Protein AF-A0A3S4ITS9-F1 (afdb_monomer)

Mean predicted aligned error: 5.32 Å

Organism: Salmonella enterica I (NCBI:txid59201)

pLDDT: mean 90.44, std 9.32, range [57.53, 98.0]

Sequence (82 aa):
MPAGCIETLSASLSRQLTVDYDYVWFVPSGAVKEDLRQATLVSLPVPTQSAGEPIGILTRVDIPLSTGAQMLIAAIRKSMPL

Foldseek 3Di:
DDPPDDDDPDPVVLLCCVQVHVDDDDDDCVSCVVCCVVVSDDDDPDDDPDDDDDDDDDDDPPDDDDPVRVVVRVVVVVPDDD

Secondary structure (DSSP, 8-state):
--TT----S-HHHHHHHHHHSS------GGGGHHHHHTTSS----PPP-SPPPPP-----SSSPPPHHHHHHHHHHHHHS--

Structure (mmCIF, N/CA/C/O backbone):
data_AF-A0A3S4ITS9-F1
#
_entry.id   AF-A0A3S4ITS9-F1
#
loop_
_atom_site.group_PDB
_atom_site.id
_atom_site.type_symbol
_atom_site.label_atom_id
_atom_site.label_alt_id
_atom_site.label_comp_id
_atom_site.label_asym_id
_atom_site.label_entity_id
_atom_site.label_seq_id
_atom_site.pdbx_PDB_ins_code
_atom_site.Cartn_x
_atom_site.Cartn_y
_atom_site.Cartn_z
_atom_site.occupancy
_atom_site.B_iso_or_equiv
_atom_site.auth_seq_id
_atom_site.auth_comp_id
_atom_site.auth_asym_id
_atom_site.auth_atom_id
_atom_site.pdbx_PDB_model_num
ATOM 1 N N . MET A 1 1 ? -17.711 14.877 4.105 1.00 75.75 1 MET A N 1
ATOM 2 C CA . MET A 1 1 ? -17.247 13.695 4.862 1.00 75.75 1 MET A CA 1
ATOM 3 C C . MET A 1 1 ? -17.808 13.728 6.276 1.00 75.75 1 MET A C 1
ATOM 5 O O . MET A 1 1 ? -18.183 14.814 6.710 1.00 75.75 1 MET A O 1
ATOM 9 N N . PRO 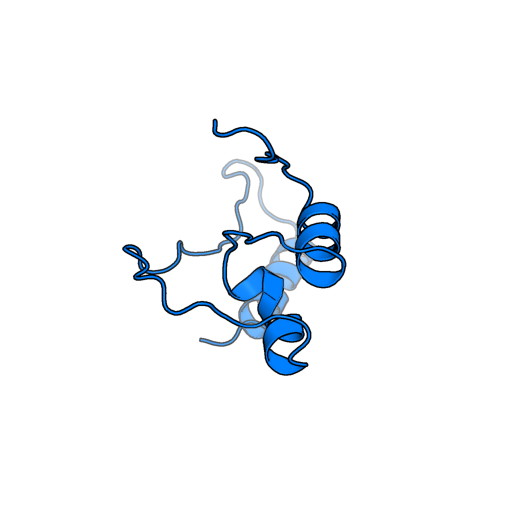A 1 2 ? -17.882 12.587 6.985 1.00 85.81 2 PRO A N 1
ATOM 10 C CA . PRO A 1 2 ? -18.207 12.563 8.410 1.00 85.81 2 PRO A CA 1
ATOM 11 C C . PRO A 1 2 ? -17.199 13.378 9.231 1.00 85.81 2 PRO A C 1
ATOM 13 O O . PRO A 1 2 ? -16.048 13.541 8.822 1.00 85.81 2 PRO A O 1
ATOM 16 N N . ALA A 1 3 ? -17.618 13.864 10.400 1.00 91.44 3 ALA A N 1
ATOM 17 C CA . ALA A 1 3 ? -16.703 14.488 11.351 1.00 91.44 3 ALA A CA 1
ATOM 18 C C . ALA A 1 3 ? -15.620 13.484 11.792 1.00 91.44 3 ALA A C 1
ATOM 20 O O . ALA A 1 3 ? -15.921 12.313 12.008 1.00 91.44 3 ALA A O 1
ATOM 21 N N . GLY A 1 4 ? -14.369 13.943 11.903 1.00 89.75 4 GLY A N 1
ATOM 22 C CA . GLY A 1 4 ? -13.224 13.098 12.265 1.00 89.75 4 GLY A CA 1
ATOM 23 C C . GLY A 1 4 ? -12.610 12.309 11.105 1.00 89.75 4 GLY A C 1
ATOM 24 O O . GLY A 1 4 ? -11.620 11.621 11.308 1.00 89.75 4 GLY A O 1
ATOM 25 N N . CYS A 1 5 ? -13.146 12.414 9.885 1.00 94.62 5 CYS A N 1
ATOM 26 C CA . CYS A 1 5 ? -12.509 11.810 8.720 1.00 94.62 5 CYS A CA 1
ATOM 27 C C . CYS A 1 5 ? -11.281 12.619 8.275 1.00 94.62 5 CYS A C 1
ATOM 29 O O . CYS A 1 5 ? -11.320 13.851 8.260 1.00 94.62 5 CYS A O 1
ATOM 31 N N . ILE A 1 6 ? -10.214 11.923 7.883 1.00 95.12 6 ILE A N 1
ATOM 32 C CA . ILE A 1 6 ? -8.956 12.519 7.426 1.00 95.12 6 ILE A CA 1
ATOM 33 C C . ILE A 1 6 ? -8.679 12.056 5.996 1.00 95.12 6 ILE A C 1
ATOM 35 O O . ILE A 1 6 ? -8.664 10.859 5.717 1.00 95.12 6 ILE A O 1
ATOM 39 N N . GLU A 1 7 ? -8.403 13.010 5.107 1.00 94.69 7 GLU A N 1
ATOM 40 C CA . GLU A 1 7 ? -7.920 12.757 3.747 1.00 94.69 7 GLU A CA 1
ATOM 41 C C . GLU A 1 7 ? -6.465 13.198 3.637 1.00 94.69 7 GLU A C 1
ATOM 43 O O . GLU A 1 7 ? -6.123 14.353 3.889 1.00 94.69 7 GLU A O 1
ATOM 48 N N . THR A 1 8 ? -5.584 12.270 3.271 1.00 94.25 8 THR A N 1
ATOM 49 C CA . THR A 1 8 ? -4.162 12.558 3.095 1.00 94.25 8 THR A CA 1
ATOM 50 C C . THR A 1 8 ? -3.537 11.623 2.071 1.00 94.25 8 THR A C 1
ATOM 52 O O . THR A 1 8 ? -3.902 10.454 1.966 1.00 94.25 8 THR A O 1
ATOM 55 N N . LEU A 1 9 ? -2.560 12.144 1.328 1.00 94.88 9 LEU A N 1
ATOM 56 C CA . LEU A 1 9 ? -1.712 11.361 0.424 1.00 94.88 9 LEU A CA 1
ATOM 57 C C . LEU A 1 9 ? -0.484 10.776 1.143 1.00 94.88 9 LEU A C 1
ATOM 59 O O . LEU A 1 9 ? 0.298 10.039 0.545 1.00 94.88 9 LEU A O 1
ATOM 63 N N . SER A 1 10 ? -0.287 11.115 2.420 1.00 95.62 10 SER A N 1
ATOM 64 C CA . SER A 1 10 ? 0.850 10.646 3.206 1.00 95.62 10 SER A CA 1
ATOM 65 C C . SER A 1 10 ? 0.570 9.276 3.815 1.00 95.62 10 SER A C 1
ATOM 67 O O . SER A 1 10 ? -0.106 9.162 4.837 1.00 95.62 10 SER A O 1
ATOM 69 N N . AL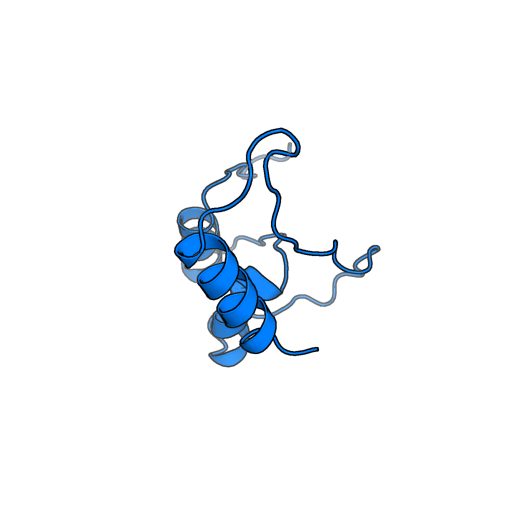A A 1 11 ? 1.156 8.234 3.224 1.00 94.12 11 ALA A N 1
ATOM 70 C CA . ALA A 1 11 ? 1.083 6.877 3.762 1.00 94.12 11 ALA A CA 1
ATOM 71 C C . ALA A 1 11 ? 1.682 6.766 5.177 1.00 94.12 11 ALA A C 1
ATOM 73 O O . ALA A 1 11 ? 1.169 6.010 5.998 1.00 94.12 11 ALA A O 1
ATOM 74 N N . SER A 1 12 ? 2.738 7.528 5.490 1.00 95.12 12 SER A N 1
ATOM 75 C CA . SER A 1 12 ? 3.352 7.504 6.824 1.00 95.12 12 SER A CA 1
ATOM 76 C C . SER A 1 12 ? 2.433 8.099 7.889 1.00 95.12 12 SER A C 1
ATOM 78 O O . SER A 1 12 ? 2.310 7.518 8.967 1.00 95.12 12 SER A O 1
ATOM 80 N N . LEU A 1 13 ? 1.743 9.201 7.574 1.00 96.69 13 LEU A N 1
ATOM 81 C CA . LEU A 1 13 ? 0.763 9.803 8.477 1.00 96.69 13 LEU A CA 1
ATOM 82 C C . LEU A 1 13 ? -0.442 8.878 8.673 1.00 96.69 13 LEU A C 1
ATOM 84 O O . LEU A 1 13 ? -0.833 8.631 9.811 1.00 96.69 13 LEU A O 1
ATOM 88 N N . SER A 1 14 ? -0.998 8.323 7.590 1.00 96.62 14 SER A N 1
ATOM 89 C CA . SER A 1 14 ? -2.122 7.380 7.683 1.00 96.62 14 SER A CA 1
ATOM 90 C C . SER A 1 14 ? -1.774 6.158 8.531 1.00 96.62 14 SER A C 1
ATOM 92 O O . SER A 1 14 ? -2.568 5.752 9.380 1.00 96.62 14 SER A O 1
ATOM 94 N N . ARG A 1 15 ? -0.565 5.603 8.358 1.00 96.31 15 ARG A N 1
ATOM 95 C CA . ARG A 1 15 ? -0.085 4.481 9.171 1.00 96.31 15 ARG A CA 1
ATOM 96 C C . ARG A 1 15 ? -0.009 4.853 10.652 1.00 96.31 15 ARG A C 1
ATOM 98 O O . ARG A 1 15 ? -0.527 4.101 11.466 1.00 96.31 15 ARG A O 1
ATOM 105 N N . GLN A 1 16 ? 0.595 5.990 11.005 1.00 97.00 16 GLN A N 1
ATOM 106 C CA . GLN A 1 16 ? 0.683 6.436 12.406 1.00 97.00 16 GLN A CA 1
ATOM 107 C C . GLN A 1 16 ? -0.699 6.635 13.032 1.00 97.00 16 GLN A C 1
ATOM 109 O O . GLN A 1 16 ? -0.953 6.127 14.114 1.00 97.00 16 GLN A O 1
ATOM 114 N N . LEU A 1 17 ? -1.625 7.286 12.323 1.00 97.38 17 LEU A N 1
ATOM 115 C CA . LEU A 1 17 ? -2.994 7.475 12.810 1.00 97.38 17 LEU A CA 1
ATOM 116 C C . LEU A 1 17 ? -3.727 6.149 13.058 1.00 97.38 17 LEU A C 1
ATOM 118 O O . LEU A 1 17 ? -4.505 6.060 13.994 1.00 97.38 17 LEU A O 1
ATOM 122 N N . THR A 1 18 ? -3.469 5.126 12.244 1.00 96.88 18 THR A N 1
ATOM 123 C CA . THR A 1 18 ? -4.095 3.797 12.388 1.00 96.88 18 THR A CA 1
ATOM 124 C C . THR A 1 18 ? -3.466 2.977 13.518 1.00 96.88 18 THR A C 1
ATOM 126 O O . THR A 1 18 ? -4.145 2.183 14.157 1.00 96.88 18 THR A O 1
ATOM 129 N N . VAL A 1 19 ? -2.156 3.121 13.741 1.00 96.31 19 VAL A N 1
ATOM 130 C CA . VAL A 1 19 ? -1.423 2.363 14.771 1.00 96.31 19 VAL A CA 1
ATOM 131 C C . VAL A 1 19 ? -1.601 2.986 16.154 1.00 96.31 19 VAL A C 1
ATOM 133 O O . VAL A 1 19 ? -1.823 2.268 17.126 1.00 96.31 19 VAL A O 1
ATOM 136 N N . ASP A 1 20 ? -1.494 4.310 16.241 1.00 97.19 20 ASP A N 1
ATOM 137 C CA . ASP A 1 20 ? -1.437 5.029 17.516 1.00 97.19 20 ASP A CA 1
ATOM 138 C C . ASP A 1 20 ? -2.824 5.506 17.988 1.00 97.19 20 ASP A C 1
ATOM 140 O O . ASP A 1 20 ? -2.988 5.893 19.147 1.00 97.19 20 ASP A O 1
ATOM 144 N N . TYR A 1 21 ? -3.831 5.484 17.105 1.00 95.81 21 TYR A N 1
ATOM 145 C CA . TYR A 1 21 ? -5.190 5.954 17.378 1.00 95.81 21 TYR A CA 1
ATOM 146 C C . TYR A 1 21 ? -6.251 5.028 16.760 1.00 95.81 21 TYR A C 1
ATOM 148 O O . TYR A 1 21 ? -5.954 4.134 15.976 1.00 95.81 21 TYR A O 1
ATOM 156 N N . ASP A 1 22 ? -7.520 5.272 17.096 1.00 94.31 22 ASP A N 1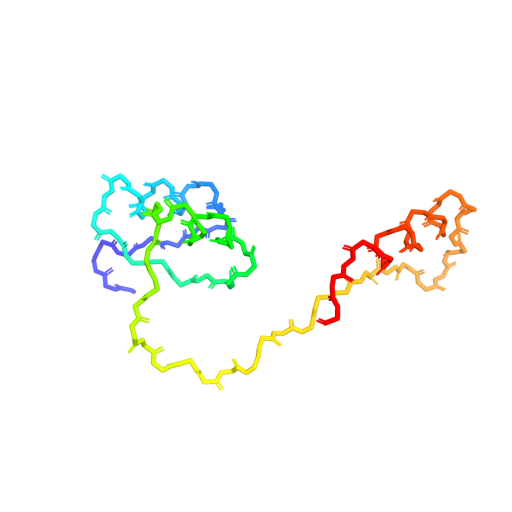
ATOM 157 C CA . ASP A 1 22 ? -8.668 4.452 16.679 1.00 94.31 22 ASP A CA 1
ATOM 158 C C . ASP A 1 22 ? -9.186 4.823 15.273 1.00 94.31 22 ASP A C 1
ATOM 160 O O . ASP A 1 22 ? -10.357 5.152 15.073 1.00 94.31 22 ASP A O 1
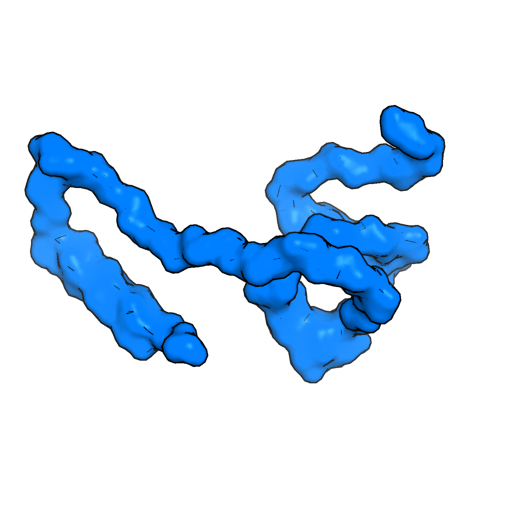ATOM 164 N N . TYR A 1 23 ? -8.281 4.852 14.288 1.00 96.31 23 TYR A N 1
ATOM 165 C CA . TYR A 1 23 ? -8.619 5.124 12.889 1.00 96.31 23 TYR A CA 1
ATOM 166 C C . TYR A 1 23 ? -8.642 3.841 12.059 1.00 96.31 23 TYR A C 1
ATOM 168 O O . TYR A 1 23 ? -7.804 2.959 12.210 1.00 96.31 23 TYR A O 1
ATOM 176 N N . VAL A 1 24 ? -9.570 3.781 11.101 1.00 94.88 24 VAL A N 1
ATOM 177 C CA . VAL A 1 24 ? -9.590 2.762 10.045 1.00 94.88 24 VAL A CA 1
ATOM 178 C C . VAL A 1 24 ? -9.044 3.372 8.762 1.00 94.88 24 VAL A C 1
ATOM 180 O O . VAL A 1 24 ? -9.540 4.398 8.295 1.00 94.88 24 VAL A O 1
ATOM 183 N N . TRP A 1 25 ? -8.051 2.717 8.163 1.00 94.62 25 TRP A N 1
ATOM 184 C CA . TRP A 1 25 ? -7.422 3.176 6.929 1.00 94.62 25 TRP A CA 1
ATOM 185 C C . TRP A 1 25 ? -7.690 2.230 5.758 1.00 94.62 25 TRP A C 1
ATOM 187 O O . TRP A 1 25 ? -7.352 1.047 5.787 1.00 94.62 25 TRP A O 1
ATOM 197 N N . PHE A 1 26 ? -8.276 2.777 4.692 1.00 92.00 26 PHE A N 1
ATOM 198 C CA . PHE A 1 26 ? -8.407 2.099 3.406 1.00 92.00 26 PHE A CA 1
ATOM 199 C C . PHE A 1 26 ? -7.109 2.248 2.611 1.00 92.00 26 PHE A C 1
ATOM 201 O O . PHE A 1 26 ? -6.723 3.355 2.232 1.00 92.00 26 PHE A O 1
ATOM 208 N N . VAL A 1 27 ? -6.434 1.127 2.361 1.00 91.06 27 VAL A N 1
ATOM 209 C CA . VAL A 1 27 ? -5.081 1.101 1.798 1.00 91.06 27 VAL A CA 1
ATOM 210 C C . VAL A 1 27 ? -4.864 -0.127 0.910 1.00 91.06 27 VAL A C 1
ATOM 212 O O . VAL A 1 27 ? -5.406 -1.196 1.205 1.00 91.06 27 VAL A O 1
ATOM 215 N N . PRO A 1 28 ? -4.047 -0.035 -0.157 1.00 87.88 28 PRO A N 1
ATOM 216 C CA . PRO A 1 28 ? -3.580 -1.216 -0.874 1.00 87.88 28 PRO A CA 1
ATOM 217 C C . PRO A 1 28 ? -2.799 -2.158 0.052 1.00 87.88 28 PRO A C 1
ATOM 219 O O . PRO A 1 28 ? -1.876 -1.735 0.749 1.00 87.88 28 PRO A O 1
ATOM 222 N N . SER A 1 29 ? -3.103 -3.455 0.007 1.00 84.31 29 SER A N 1
ATOM 223 C CA . SER A 1 29 ? -2.475 -4.470 0.871 1.00 84.31 29 SER A CA 1
ATOM 224 C C . SER A 1 29 ? -0.943 -4.487 0.792 1.00 84.31 29 SER A C 1
ATOM 226 O O . SER A 1 29 ? -0.275 -4.759 1.787 1.00 84.31 29 SER A O 1
ATOM 228 N N . GLY A 1 30 ? -0.372 -4.146 -0.368 1.00 85.88 30 GLY A N 1
ATOM 229 C CA . GLY A 1 30 ? 1.076 -4.054 -0.559 1.00 85.88 30 GLY A CA 1
ATOM 230 C C . GLY A 1 30 ? 1.759 -3.009 0.330 1.00 85.88 30 GLY A C 1
ATOM 231 O O . GLY A 1 30 ? 2.879 -3.249 0.773 1.00 85.88 30 GLY A O 1
ATOM 232 N N . ALA A 1 31 ? 1.091 -1.893 0.641 1.00 89.00 31 ALA A N 1
ATOM 233 C CA . ALA A 1 31 ? 1.673 -0.813 1.444 1.00 89.00 31 ALA A CA 1
ATOM 234 C C . ALA A 1 31 ? 1.777 -1.160 2.939 1.00 89.00 31 ALA A C 1
ATOM 236 O O . ALA A 1 31 ? 2.608 -0.591 3.638 1.00 89.00 31 ALA A O 1
ATOM 237 N N . VAL A 1 32 ? 0.964 -2.111 3.408 1.00 92.94 32 VAL A N 1
ATOM 238 C CA . VAL A 1 32 ? 0.897 -2.550 4.814 1.00 92.94 32 VAL A CA 1
ATOM 239 C C . 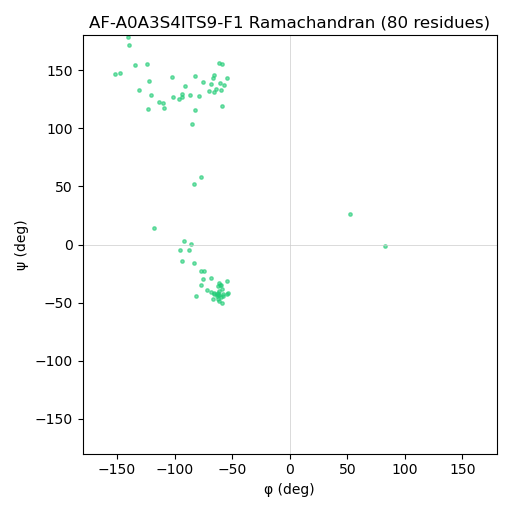VAL A 1 32 ? 1.282 -4.019 4.986 1.00 92.94 32 VAL A C 1
ATOM 241 O O . VAL A 1 32 ? 1.038 -4.615 6.032 1.00 92.94 32 VAL A O 1
ATOM 244 N N . LYS A 1 33 ? 1.891 -4.640 3.967 1.00 91.81 33 LYS A N 1
ATOM 245 C CA . LYS A 1 33 ? 2.237 -6.070 3.983 1.00 91.81 33 LYS A CA 1
ATOM 246 C C . LYS A 1 33 ? 3.081 -6.445 5.203 1.00 91.81 33 LYS A C 1
ATOM 248 O O . LYS A 1 33 ? 2.845 -7.479 5.820 1.00 91.81 33 LYS A O 1
ATOM 253 N N . GLU A 1 34 ? 4.052 -5.603 5.541 1.00 94.06 34 GLU A N 1
ATOM 254 C CA . GLU A 1 34 ? 4.927 -5.823 6.689 1.00 94.06 34 GLU A CA 1
ATOM 255 C C . GLU A 1 34 ? 4.201 -5.599 8.019 1.00 94.06 34 GLU A C 1
ATOM 257 O O . GLU A 1 34 ? 4.356 -6.397 8.938 1.00 94.06 34 GLU A O 1
ATOM 262 N N . ASP A 1 35 ? 3.336 -4.587 8.099 1.00 95.88 35 ASP A N 1
ATOM 263 C CA . ASP A 1 35 ? 2.518 -4.327 9.287 1.00 95.88 35 ASP A CA 1
ATOM 264 C C . ASP A 1 35 ? 1.579 -5.488 9.605 1.00 95.88 35 ASP A C 1
ATOM 266 O O . ASP A 1 35 ? 1.446 -5.877 10.765 1.00 95.88 35 ASP A O 1
ATOM 270 N N . LEU A 1 36 ? 0.981 -6.086 8.571 1.00 94.75 36 LEU A N 1
ATOM 271 C CA . LEU A 1 36 ? 0.171 -7.296 8.695 1.00 94.75 36 LEU A CA 1
ATOM 272 C C . LEU A 1 36 ? 1.030 -8.494 9.121 1.00 94.75 36 LEU A C 1
ATOM 274 O O . LEU A 1 36 ? 0.635 -9.257 9.999 1.00 94.75 36 LEU A O 1
ATOM 278 N N . ARG A 1 37 ? 2.232 -8.648 8.544 1.00 95.62 37 ARG A N 1
ATOM 279 C CA . ARG A 1 37 ? 3.176 -9.718 8.918 1.00 95.62 37 ARG A CA 1
ATOM 280 C C . ARG A 1 37 ? 3.622 -9.605 10.376 1.00 95.62 37 ARG A C 1
ATOM 282 O O . ARG A 1 37 ? 3.873 -10.624 11.013 1.00 95.62 37 ARG A O 1
ATOM 289 N N . GLN A 1 38 ? 3.783 -8.388 10.885 1.00 96.38 38 GLN A N 1
ATOM 290 C CA . GLN A 1 38 ? 4.190 -8.102 12.265 1.00 96.38 38 GLN A CA 1
ATOM 291 C C . GLN A 1 38 ? 3.014 -7.935 13.227 1.00 96.38 38 GLN A C 1
ATOM 293 O O . GLN A 1 38 ? 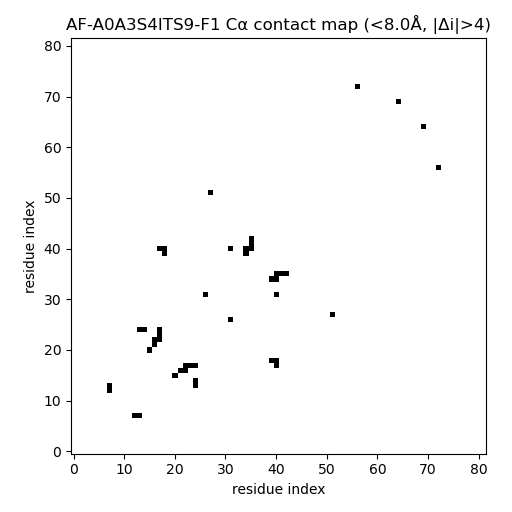3.241 -7.634 14.396 1.00 96.38 38 GLN A O 1
ATOM 298 N N . ALA A 1 39 ? 1.778 -8.122 12.757 1.00 95.38 39 ALA A N 1
ATOM 299 C CA . ALA A 1 39 ? 0.562 -7.888 13.532 1.00 95.38 39 ALA A CA 1
ATOM 300 C C . ALA A 1 39 ? 0.499 -6.487 14.180 1.00 95.38 39 ALA A C 1
ATOM 302 O O . ALA A 1 39 ? -0.168 -6.293 15.192 1.00 95.38 39 ALA A O 1
ATOM 303 N N . THR A 1 40 ? 1.190 -5.503 13.595 1.00 96.50 40 THR A N 1
ATOM 304 C CA . THR A 1 40 ? 1.080 -4.086 13.982 1.00 96.50 40 THR A CA 1
ATOM 305 C C . THR A 1 40 ? -0.227 -3.492 13.466 1.00 96.50 40 THR A C 1
ATOM 307 O O . THR A 1 40 ? -0.793 -2.602 14.090 1.00 96.50 40 THR A O 1
ATOM 310 N N . LEU A 1 41 ? -0.724 -4.014 12.342 1.00 96.25 41 LEU A N 1
ATOM 311 C CA . LEU A 1 41 ? -2.057 -3.746 11.819 1.00 96.25 41 LEU A CA 1
ATO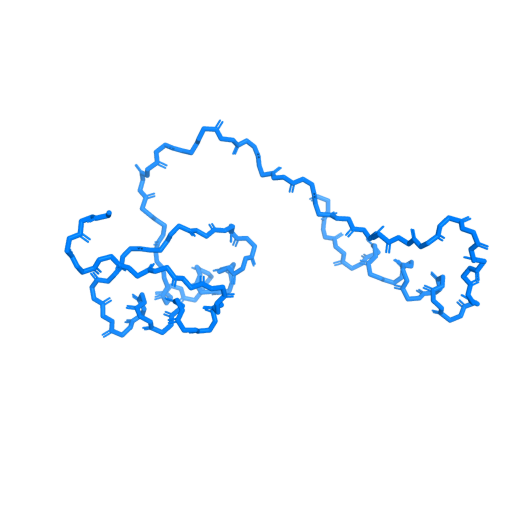M 312 C C . LEU A 1 41 ? -2.805 -5.063 11.621 1.00 96.25 41 LEU A C 1
ATOM 314 O O . LEU A 1 41 ? -2.199 -6.114 11.398 1.00 96.25 41 LEU A O 1
ATOM 318 N N . VAL A 1 42 ? -4.133 -4.988 11.645 1.00 95.25 42 VAL A N 1
ATOM 319 C CA . VAL A 1 42 ? -5.026 -6.106 11.330 1.00 95.25 42 VAL A CA 1
ATOM 320 C C . VAL A 1 42 ? -5.947 -5.727 10.176 1.00 95.25 42 VAL A C 1
ATOM 322 O O . VAL A 1 42 ? -6.422 -4.597 10.082 1.00 95.25 42 VAL A O 1
ATOM 325 N N . SER A 1 43 ? -6.197 -6.677 9.275 1.00 93.62 43 SER A N 1
ATOM 326 C CA . SER A 1 43 ? -7.184 -6.497 8.213 1.00 93.62 43 SER A CA 1
ATOM 327 C C . SER A 1 43 ? -8.589 -6.711 8.773 1.00 93.62 43 SER A C 1
ATOM 329 O O . SER A 1 43 ? -8.864 -7.731 9.406 1.00 93.62 43 SER A O 1
ATOM 331 N N . LEU A 1 44 ? -9.480 -5.749 8.538 1.00 93.00 44 LEU A N 1
ATOM 332 C CA . LEU A 1 44 ? -10.889 -5.866 8.898 1.00 93.00 44 LEU A CA 1
ATOM 333 C C . LEU A 1 44 ? -11.651 -6.651 7.815 1.00 93.00 44 LEU A C 1
ATOM 335 O O . LEU A 1 44 ? -11.346 -6.486 6.631 1.00 93.00 44 LEU A O 1
ATOM 339 N N . PRO A 1 45 ? -12.661 -7.466 8.177 1.00 90.19 45 PRO A N 1
ATOM 340 C CA . PRO A 1 45 ? -13.413 -8.308 7.243 1.00 90.19 45 PRO A CA 1
ATOM 341 C C . PRO A 1 45 ? -14.442 -7.492 6.439 1.00 90.19 45 PRO A C 1
ATOM 343 O O . PRO A 1 45 ? -15.646 -7.743 6.490 1.00 90.19 45 PRO A O 1
ATOM 346 N N . VAL A 1 46 ? -13.973 -6.481 5.712 1.00 86.06 46 VAL A N 1
ATOM 347 C CA . VAL A 1 46 ? -14.796 -5.627 4.853 1.00 86.06 46 VAL A CA 1
ATOM 348 C C . VAL A 1 46 ? -14.713 -6.155 3.417 1.00 86.06 46 VAL A C 1
ATOM 350 O O . VAL A 1 46 ? -13.603 -6.291 2.900 1.00 86.06 46 VAL A O 1
ATOM 353 N N . PRO A 1 47 ? -15.844 -6.449 2.746 1.00 80.50 47 PRO A N 1
ATOM 354 C CA . PRO A 1 47 ? -15.830 -6.893 1.356 1.00 80.50 47 PRO A CA 1
ATOM 355 C C . PRO A 1 47 ? -15.169 -5.846 0.454 1.00 80.50 47 PRO A C 1
ATOM 357 O O . PRO A 1 47 ? -15.646 -4.715 0.346 1.00 80.50 47 PRO A O 1
ATOM 360 N N . THR A 1 48 ? -14.082 -6.219 -0.217 1.00 71.56 48 THR A N 1
ATOM 361 C CA . THR A 1 48 ? -13.447 -5.379 -1.234 1.00 71.56 48 THR A CA 1
ATOM 362 C C . THR A 1 48 ? -14.006 -5.750 -2.606 1.00 71.56 48 THR A C 1
ATOM 364 O O . THR A 1 48 ? -14.041 -6.914 -2.991 1.00 71.56 48 THR A O 1
ATOM 367 N N . GLN A 1 49 ? -14.495 -4.756 -3.351 1.00 65.00 49 GLN A N 1
ATOM 368 C CA . GLN A 1 49 ? -15.161 -4.980 -4.643 1.00 65.00 49 GLN A CA 1
ATOM 369 C C . GLN A 1 49 ? -14.194 -5.060 -5.838 1.00 65.00 49 GLN A C 1
ATOM 371 O O . GLN A 1 49 ? -14.646 -5.236 -6.963 1.00 65.00 49 GLN A O 1
ATOM 376 N N . SER A 1 50 ? -12.877 -4.945 -5.631 1.00 60.09 50 SER A N 1
ATOM 377 C CA . SER A 1 50 ? -11.909 -4.888 -6.732 1.00 60.09 50 SER A CA 1
ATOM 378 C C . SER A 1 50 ? -10.752 -5.855 -6.530 1.00 60.09 50 SER A C 1
ATOM 380 O O . SER A 1 50 ? -10.119 -5.870 -5.473 1.00 60.09 50 SER A O 1
ATOM 382 N N . ALA A 1 51 ? -10.423 -6.603 -7.587 1.00 64.25 51 ALA A N 1
ATOM 383 C CA . ALA A 1 51 ? -9.072 -7.121 -7.756 1.00 64.25 51 ALA A CA 1
ATOM 384 C C . ALA A 1 51 ? -8.109 -5.922 -7.753 1.00 64.25 51 ALA A C 1
ATOM 386 O O . ALA A 1 51 ? -8.437 -4.868 -8.304 1.00 64.25 51 ALA A O 1
ATOM 387 N N . GLY A 1 52 ? -6.973 -6.045 -7.066 1.00 67.69 52 GLY A N 1
ATOM 388 C CA . GLY A 1 52 ? -6.003 -4.955 -6.965 1.00 67.69 52 GLY A CA 1
ATOM 389 C C . GLY A 1 52 ? -5.584 -4.448 -8.346 1.00 67.69 52 GLY A C 1
ATOM 390 O O . GLY A 1 52 ? -5.467 -5.229 -9.291 1.00 67.69 52 GLY A O 1
ATOM 391 N N . GLU A 1 53 ? -5.375 -3.140 -8.469 1.00 72.44 53 GLU A N 1
ATOM 392 C CA . GLU A 1 53 ? -4.913 -2.548 -9.722 1.00 72.44 53 GLU A CA 1
ATOM 393 C C . GLU A 1 53 ? -3.478 -3.002 -10.044 1.00 72.44 53 GLU A C 1
ATOM 395 O O . GLU A 1 53 ? -2.652 -3.142 -9.133 1.00 72.44 53 GLU A O 1
ATOM 400 N N . PRO A 1 54 ? -3.150 -3.236 -11.328 1.00 81.38 54 PRO A N 1
ATOM 401 C CA . PRO A 1 54 ? -1.808 -3.640 -11.715 1.00 81.38 54 PRO A CA 1
ATOM 402 C C . PRO A 1 54 ? -0.805 -2.517 -11.435 1.00 81.38 54 PRO A C 1
ATOM 404 O O . PRO A 1 54 ? -0.985 -1.375 -11.857 1.00 81.38 54 PRO A O 1
ATOM 407 N N . ILE A 1 55 ? 0.300 -2.864 -10.777 1.00 85.44 55 ILE A N 1
ATOM 408 C CA . ILE A 1 55 ? 1.428 -1.953 -10.564 1.00 85.44 55 ILE A CA 1
ATOM 409 C C . ILE A 1 55 ? 2.446 -2.169 -11.685 1.00 85.44 55 ILE A C 1
ATOM 411 O O . ILE A 1 55 ? 2.855 -3.296 -11.966 1.00 85.44 55 ILE A O 1
ATOM 415 N N . GLY A 1 56 ? 2.869 -1.079 -12.327 1.00 90.06 56 GLY A N 1
ATOM 416 C CA . GLY A 1 56 ? 3.777 -1.115 -13.469 1.00 90.06 56 GLY A CA 1
ATOM 417 C C . GLY A 1 56 ? 4.814 0.002 -13.457 1.00 90.06 56 GLY A C 1
ATOM 418 O O . GLY A 1 56 ? 4.845 0.854 -12.573 1.00 90.06 56 GLY A O 1
ATOM 419 N N . ILE A 1 57 ? 5.675 -0.010 -14.473 1.00 93.19 57 ILE A N 1
ATOM 420 C CA . ILE A 1 57 ? 6.702 1.012 -14.686 1.00 93.19 57 ILE A CA 1
ATOM 421 C C . ILE A 1 57 ? 6.287 1.833 -15.902 1.00 93.19 57 ILE A C 1
ATOM 423 O O . ILE A 1 57 ? 6.195 1.297 -17.007 1.00 93.19 57 ILE A O 1
ATOM 427 N N . LEU A 1 58 ? 6.049 3.127 -15.694 1.00 93.62 58 LEU A N 1
ATOM 428 C CA . LEU A 1 58 ? 5.741 4.064 -16.768 1.00 93.62 58 LEU A CA 1
ATOM 429 C C . LEU A 1 58 ? 7.034 4.693 -17.293 1.00 93.62 58 LEU A C 1
ATOM 431 O O . LEU A 1 58 ? 7.903 5.095 -16.522 1.00 93.62 58 LEU A O 1
ATOM 435 N N . THR A 1 59 ? 7.151 4.785 -18.617 1.00 93.75 59 THR A N 1
ATOM 436 C CA . THR A 1 59 ? 8.306 5.383 -19.300 1.00 93.75 5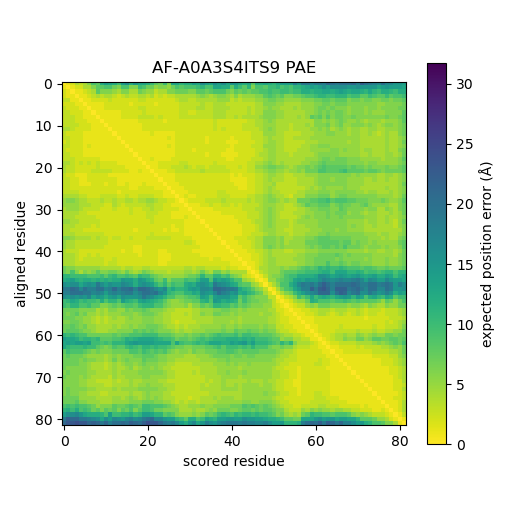9 THR A CA 1
ATOM 437 C C . THR A 1 59 ? 7.830 6.324 -20.401 1.00 93.75 59 THR A C 1
ATOM 439 O O . THR A 1 59 ? 6.712 6.193 -20.902 1.00 93.75 59 THR A O 1
ATOM 442 N N . ARG A 1 60 ? 8.662 7.308 -20.751 1.00 93.56 60 ARG A N 1
ATOM 443 C CA . ARG A 1 60 ? 8.421 8.185 -21.901 1.00 93.56 60 ARG A CA 1
ATOM 444 C C . ARG A 1 60 ? 8.608 7.377 -23.188 1.00 93.56 60 ARG A C 1
ATOM 446 O O . ARG A 1 60 ? 9.595 6.662 -23.312 1.00 93.56 60 ARG A O 1
ATOM 453 N N . VAL A 1 61 ? 7.665 7.481 -24.124 1.00 92.75 61 VAL A N 1
ATOM 454 C CA . VAL A 1 61 ? 7.675 6.700 -25.379 1.00 92.75 61 VAL A CA 1
ATOM 455 C C . VAL A 1 61 ? 8.658 7.245 -26.416 1.00 92.75 61 VAL A C 1
ATOM 457 O O . VAL A 1 61 ? 9.092 6.519 -27.303 1.00 92.75 61 VAL A O 1
ATOM 460 N N . ASP A 1 62 ? 9.005 8.521 -26.300 1.00 95.25 62 ASP A N 1
ATOM 461 C CA . ASP A 1 62 ? 9.809 9.303 -27.238 1.00 95.25 62 ASP A CA 1
ATOM 462 C C . ASP A 1 62 ? 11.299 9.351 -26.874 1.00 95.25 62 ASP A C 1
ATOM 464 O O . ASP A 1 62 ? 12.106 9.882 -27.635 1.00 95.25 62 ASP A O 1
ATOM 468 N N . ILE A 1 63 ? 11.683 8.780 -25.728 1.00 93.75 63 ILE A N 1
ATOM 469 C CA . ILE A 1 63 ? 13.056 8.822 -25.223 1.00 93.75 63 ILE A CA 1
ATOM 470 C C . ILE A 1 63 ? 13.557 7.390 -25.002 1.00 93.75 63 ILE A C 1
ATOM 472 O O . ILE A 1 63 ? 13.020 6.688 -24.140 1.00 93.75 63 ILE A O 1
ATOM 476 N N . PRO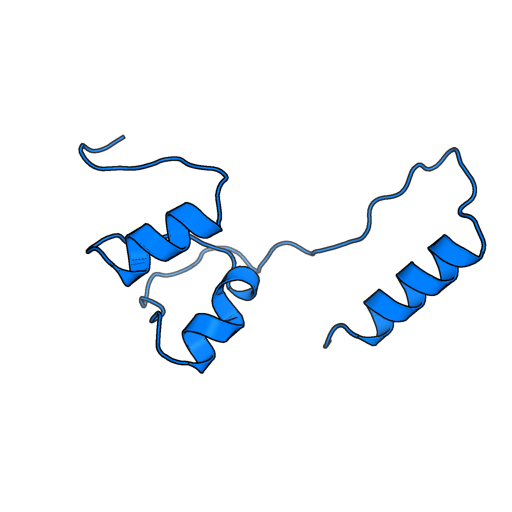 A 1 64 ? 14.603 6.937 -25.724 1.00 93.62 64 PRO A N 1
ATOM 477 C CA . PRO A 1 64 ? 15.180 5.625 -25.476 1.00 93.62 64 PRO A CA 1
ATOM 478 C C . PRO A 1 64 ? 15.781 5.575 -24.067 1.00 93.62 64 PRO A C 1
ATOM 480 O O . PRO A 1 64 ? 16.504 6.476 -23.638 1.00 93.62 64 PRO A O 1
ATOM 483 N N . LEU A 1 65 ? 15.495 4.496 -23.341 1.00 95.94 65 LEU A N 1
ATOM 484 C CA . LEU A 1 65 ? 16.051 4.282 -22.009 1.00 95.94 65 LEU A CA 1
ATOM 485 C C . LEU A 1 65 ? 17.553 4.014 -22.094 1.00 95.94 65 LEU A C 1
ATOM 487 O O . LEU A 1 65 ? 17.998 3.209 -22.914 1.00 95.94 65 LEU A O 1
ATOM 491 N N . SER A 1 66 ? 18.323 4.611 -21.186 1.00 96.75 66 SER A N 1
ATOM 492 C CA . SER A 1 66 ? 19.736 4.269 -21.019 1.00 96.75 66 SER A CA 1
ATOM 493 C C . SER A 1 66 ? 19.904 2.800 -20.614 1.00 96.75 66 SER A C 1
ATOM 495 O O . SER A 1 66 ? 19.015 2.204 -19.999 1.00 96.75 66 SER A O 1
ATOM 497 N N . THR A 1 67 ? 21.074 2.220 -20.886 1.00 97.69 67 THR A N 1
ATOM 498 C CA . THR A 1 67 ? 21.402 0.847 -20.464 1.00 97.69 67 THR A CA 1
ATOM 499 C C . THR A 1 67 ? 21.193 0.648 -18.960 1.00 97.69 67 THR A C 1
ATOM 501 O O . THR A 1 67 ? 20.608 -0.348 -18.545 1.00 97.69 67 THR A O 1
ATOM 504 N N . GLY A 1 68 ? 21.587 1.629 -18.137 1.00 98.00 68 GLY A N 1
ATOM 505 C CA . GLY A 1 68 ? 21.385 1.580 -16.686 1.00 98.00 68 GLY A CA 1
ATOM 506 C C . GLY A 1 68 ? 19.907 1.536 -16.283 1.00 98.00 68 GLY A C 1
ATOM 507 O O . GLY A 1 68 ? 19.531 0.745 -15.419 1.00 98.00 68 GLY A O 1
ATOM 508 N N . ALA A 1 69 ? 19.047 2.317 -16.946 1.00 96.69 69 ALA A N 1
ATOM 509 C CA . ALA A 1 69 ? 17.607 2.293 -16.691 1.00 96.69 69 ALA A CA 1
ATOM 510 C C . ALA A 1 69 ? 16.978 0.947 -17.089 1.00 96.69 69 ALA A C 1
ATOM 512 O O . ALA A 1 69 ? 16.183 0.391 -16.333 1.00 96.69 69 ALA A O 1
ATOM 513 N N . GLN A 1 70 ? 17.373 0.382 -18.233 1.00 96.69 70 GLN A N 1
ATOM 514 C CA . GLN A 1 70 ? 16.905 -0.939 -18.669 1.00 96.69 70 GLN A CA 1
ATOM 515 C C . GLN A 1 70 ? 17.321 -2.042 -17.685 1.00 96.69 70 GLN A C 1
ATOM 517 O O . GLN A 1 70 ? 16.498 -2.884 -17.317 1.00 96.69 70 GLN A O 1
ATOM 522 N N . MET A 1 71 ? 18.570 -2.007 -17.206 1.00 97.62 71 MET A N 1
ATOM 523 C CA . MET A 1 71 ? 19.069 -2.942 -16.192 1.00 97.62 71 MET A CA 1
ATOM 524 C C . MET A 1 71 ? 18.297 -2.826 -14.875 1.00 97.62 71 MET A C 1
ATOM 526 O O . MET A 1 71 ? 17.924 -3.848 -14.298 1.00 97.62 71 MET A O 1
ATOM 530 N N . LEU A 1 72 ? 18.011 -1.604 -14.418 1.00 96.75 72 LEU A N 1
ATOM 531 C CA . LEU A 1 72 ? 17.218 -1.376 -13.210 1.00 96.75 72 LEU A CA 1
ATOM 532 C C . LEU A 1 72 ? 15.798 -1.938 -13.354 1.00 96.75 72 LEU A C 1
ATOM 534 O O . LEU A 1 72 ? 15.331 -2.657 -12.474 1.00 96.75 72 LEU A O 1
ATOM 538 N N . ILE A 1 73 ? 15.127 -1.670 -14.478 1.00 95.94 73 ILE A N 1
ATOM 539 C CA . ILE A 1 73 ? 13.787 -2.206 -14.761 1.00 95.94 73 ILE A CA 1
ATOM 540 C C . ILE A 1 73 ? 13.795 -3.739 -14.740 1.00 95.94 73 ILE A C 1
ATOM 542 O O . ILE A 1 73 ? 12.903 -4.353 -14.151 1.00 95.94 73 ILE A O 1
ATOM 546 N N . ALA A 1 74 ? 14.800 -4.367 -15.355 1.00 95.19 74 ALA A N 1
ATOM 547 C CA . ALA A 1 74 ? 14.939 -5.821 -15.350 1.00 95.19 74 ALA A CA 1
ATOM 548 C C . ALA A 1 74 ? 15.151 -6.373 -13.929 1.00 95.19 74 ALA A C 1
ATOM 550 O O . ALA A 1 74 ? 14.520 -7.364 -13.555 1.00 95.19 74 ALA A O 1
ATOM 551 N N . ALA A 1 75 ? 15.987 -5.713 -13.121 1.00 96.19 75 ALA A N 1
ATOM 552 C CA . ALA A 1 75 ? 16.230 -6.096 -11.733 1.00 96.19 75 ALA A CA 1
ATOM 553 C C . ALA A 1 75 ? 14.963 -5.980 -10.867 1.00 96.19 75 ALA A C 1
ATOM 555 O O . ALA A 1 75 ? 14.638 -6.921 -10.143 1.00 96.19 75 ALA A O 1
ATOM 556 N N . ILE A 1 76 ? 14.205 -4.882 -11.000 1.00 94.81 76 ILE A N 1
ATOM 557 C CA . ILE A 1 76 ? 12.927 -4.688 -10.295 1.00 94.81 76 ILE A CA 1
ATOM 558 C C . ILE A 1 76 ? 11.950 -5.810 -10.656 1.00 94.81 76 ILE A C 1
ATOM 560 O O . ILE A 1 76 ? 11.419 -6.467 -9.761 1.00 94.81 76 ILE A O 1
ATOM 564 N N . ARG A 1 77 ? 11.756 -6.087 -11.952 1.00 92.56 77 ARG A N 1
ATOM 565 C CA . ARG A 1 77 ? 10.842 -7.145 -12.419 1.00 92.56 77 ARG A CA 1
ATOM 566 C C . ARG A 1 77 ? 11.220 -8.524 -11.883 1.00 92.56 77 ARG A C 1
ATOM 568 O O . ARG A 1 77 ? 10.336 -9.284 -11.518 1.00 92.56 77 ARG A O 1
ATOM 575 N N . LYS A 1 78 ? 12.517 -8.832 -11.795 1.00 93.25 78 LYS A N 1
ATOM 576 C CA . LYS A 1 78 ? 13.007 -10.096 -11.226 1.00 93.25 78 LYS A CA 1
ATOM 577 C C . LYS A 1 78 ? 12.763 -10.207 -9.714 1.00 93.25 78 LYS A C 1
ATOM 579 O O . LYS A 1 78 ? 12.653 -11.314 -9.202 1.00 93.25 78 LYS A O 1
ATOM 584 N N . SER A 1 79 ? 12.726 -9.079 -9.004 1.00 88.81 79 SER A N 1
ATOM 585 C CA . SER A 1 79 ? 12.556 -9.035 -7.545 1.00 88.81 79 SER A CA 1
ATOM 586 C C . SER A 1 79 ? 11.100 -9.120 -7.077 1.00 88.81 79 SER A C 1
ATOM 588 O O . SER A 1 79 ? 10.857 -9.379 -5.900 1.00 88.81 79 SER A O 1
ATOM 590 N N . MET A 1 80 ? 10.136 -8.902 -7.978 1.00 81.62 80 MET A N 1
ATOM 591 C CA . MET A 1 80 ? 8.716 -8.940 -7.641 1.00 81.62 80 MET A CA 1
ATOM 592 C C . MET A 1 80 ? 8.186 -10.379 -7.743 1.00 81.62 80 MET A C 1
ATOM 594 O O . MET A 1 80 ? 8.413 -11.029 -8.764 1.00 81.62 80 MET A O 1
ATOM 598 N N . PRO A 1 81 ? 7.503 -10.898 -6.707 1.00 66.75 81 PRO A N 1
ATOM 599 C CA . PRO A 1 81 ? 6.842 -12.196 -6.785 1.00 66.75 81 PRO A CA 1
ATOM 600 C C . PRO A 1 81 ? 5.688 -12.155 -7.802 1.00 66.75 81 PRO A C 1
ATOM 602 O O . PRO A 1 81 ? 5.043 -11.115 -7.946 1.00 66.75 81 PRO A O 1
ATOM 605 N N . LEU A 1 82 ? 5.468 -13.278 -8.501 1.00 57.53 82 LEU A N 1
ATOM 606 C CA . LEU A 1 82 ? 4.293 -13.510 -9.356 1.00 57.53 82 LEU A CA 1
ATOM 607 C C . LEU A 1 82 ? 3.000 -13.518 -8.534 1.00 57.53 82 LEU A C 1
ATOM 609 O O . LEU A 1 82 ? 3.041 -14.035 -7.392 1.00 57.53 82 LEU A O 1
#

Radius of gyration: 17.5 Å; Cα contacts (8 Å, |Δi|>4): 23; chains: 1; bounding box: 40×28×45 Å

Solvent-accessible surface area (backbone atoms only — not comparable to full-atom values): 5795 Å² total; per-residue (Å²): 131,66,91,91,69,83,88,76,90,50,66,68,59,54,49,48,45,39,63,79,42,102,48,87,79,92,72,66,67,79,84,44,46,65,37,48,74,68,64,66,42,81,87,72,99,66,91,75,94,65,81,79,80,86,87,83,87,88,77,68,91,90,55,87,75,51,72,68,56,52,52,49,53,52,52,53,60,70,69,52,82,132